Pro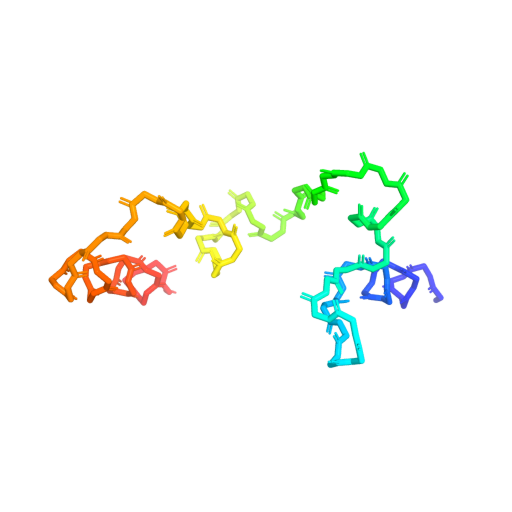tein AF-A0A5N5KQ23-F1 (afdb_monomer)

Solvent-accessible surface area (backbone atoms only — not comparable to full-atom values): 4143 Å² total; per-residue (Å²): 114,72,67,59,57,50,52,61,32,69,39,68,37,87,92,76,71,44,25,60,43,28,76,76,69,77,48,77,84,88,50,77,65,59,74,81,34,72,46,84,84,73,53,68,64,93,77,54,89,48,70,66,52,48,51,51,58,51,46,58,39,60,75,65,110

Secondary structure (DSSP, 8-state):
-HHHHHHHHHSPPTTTSS-HHHHHHSSPPPPTHHHHS--GGGS-GGG--SHHHHHHHHHHHHHT-

pLDDT: mean 87.65, std 6.68, range [54.31, 95.88]

Foldseek 3Di:
DVVVVVCQQQDQDPVVRHGVVCVVPVDHDQDPVVVQAVDPVNDPPVPDDDPVSVVVSVVRRVVSD

Mean predicted aligned error: 5.3 Å

Radius of gyration: 13.72 Å; Cα contacts (8 Å, |Δi|>4): 42; chains: 1; bounding box: 22×30×33 Å

Nearest PDB structures (foldseek):
  6rny-assembly1_L  TM=8.168E-01  e=1.144E+00  Human spumaretrovirus
  3s3n-assembly1_B-2  TM=5.704E-01  e=3.854E-01  Human spumaretrovirus
  3s3o-assembly1_B-2  TM=5.402E-01  e=4.126E-01  Human spumaretrovirus

Structure (mmCIF, N/CA/C/O backbone):
data_AF-A0A5N5KQ23-F1
#
_entry.id   AF-A0A5N5KQ23-F1
#
loop_
_atom_site.group_PDB
_atom_site.id
_atom_site.type_symbol
_atom_site.label_atom_id
_atom_site.label_alt_id
_atom_site.label_comp_id
_atom_site.label_asym_id
_atom_site.label_entity_id
_atom_site.label_seq_id
_atom_site.pdbx_PDB_ins_code
_atom_site.Cartn_x
_atom_site.Cartn_y
_atom_site.Cartn_z
_atom_site.occupancy
_atom_site.B_iso_or_equiv
_atom_site.auth_seq_id
_atom_site.auth_comp_id
_atom_site.auth_asym_id
_atom_site.auth_atom_id
_atom_site.pdbx_PDB_model_num
ATOM 1 N N . LEU A 1 1 ? 10.646 -15.514 -11.208 1.00 75.56 1 LEU A N 1
ATOM 2 C CA . LEU A 1 1 ? 10.360 -14.387 -12.134 1.00 75.56 1 LEU A CA 1
ATOM 3 C C . LEU A 1 1 ? 8.981 -13.732 -11.939 1.00 75.56 1 LEU A C 1
ATOM 5 O O . LEU A 1 1 ? 8.965 -12.510 -11.859 1.00 75.56 1 LEU A O 1
ATOM 9 N N . PRO A 1 2 ? 7.844 -14.454 -11.832 1.00 85.00 2 PRO A N 1
ATOM 10 C CA . PRO A 1 2 ? 6.504 -13.834 -11.798 1.00 85.00 2 PRO A CA 1
ATOM 11 C C . PRO A 1 2 ? 6.290 -12.800 -10.681 1.00 85.00 2 PRO A C 1
ATOM 13 O O . PRO A 1 2 ? 5.740 -11.728 -10.919 1.00 85.00 2 PRO A O 1
ATOM 16 N N . PHE A 1 3 ? 6.801 -13.083 -9.481 1.00 84.12 3 PHE A N 1
ATOM 17 C CA . PHE A 1 3 ? 6.697 -12.188 -8.325 1.00 84.12 3 PHE A CA 1
ATOM 18 C C . PHE A 1 3 ? 7.360 -10.821 -8.560 1.00 84.12 3 PHE A C 1
ATOM 20 O O . PHE A 1 3 ? 6.809 -9.790 -8.185 1.00 84.12 3 PHE A O 1
ATOM 27 N N . VAL A 1 4 ? 8.499 -10.793 -9.259 1.00 89.94 4 VAL A N 1
ATOM 28 C CA . VAL A 1 4 ? 9.226 -9.550 -9.562 1.00 89.94 4 VAL A CA 1
ATOM 29 C C . VAL A 1 4 ? 8.383 -8.632 -10.447 1.00 89.94 4 VAL A C 1
ATOM 31 O O . VAL A 1 4 ? 8.363 -7.424 -10.234 1.00 89.94 4 VAL A O 1
ATOM 34 N N . PHE A 1 5 ? 7.640 -9.187 -11.410 1.00 89.44 5 PHE A N 1
ATOM 35 C CA . PHE A 1 5 ? 6.758 -8.390 -12.262 1.00 89.44 5 PHE A CA 1
ATOM 36 C C . PHE A 1 5 ? 5.587 -7.784 -11.497 1.00 89.44 5 PHE A C 1
ATOM 38 O O . PHE A 1 5 ? 5.234 -6.636 -11.762 1.00 89.44 5 PHE A O 1
ATOM 45 N N . ILE A 1 6 ? 5.011 -8.531 -10.554 1.00 88.56 6 ILE A N 1
ATOM 46 C CA . ILE A 1 6 ? 3.933 -8.033 -9.695 1.00 88.56 6 ILE A CA 1
ATOM 47 C C . ILE A 1 6 ? 4.457 -6.859 -8.873 1.00 88.56 6 ILE A C 1
ATOM 49 O O . ILE A 1 6 ? 3.952 -5.752 -9.028 1.00 88.56 6 ILE A O 1
ATOM 53 N N . VAL A 1 7 ? 5.539 -7.064 -8.115 1.00 89.00 7 VAL A N 1
ATOM 54 C CA . VAL A 1 7 ? 6.149 -6.012 -7.287 1.00 89.00 7 VAL A CA 1
ATOM 55 C C . VAL A 1 7 ? 6.517 -4.793 -8.127 1.00 89.00 7 VAL A C 1
ATOM 57 O O . VAL A 1 7 ? 6.214 -3.666 -7.743 1.00 89.00 7 VAL A O 1
ATOM 60 N N . ASN A 1 8 ? 7.110 -4.996 -9.304 1.00 92.12 8 ASN A N 1
ATOM 61 C CA . ASN A 1 8 ? 7.482 -3.893 -10.179 1.00 92.12 8 ASN A CA 1
ATOM 62 C C . ASN A 1 8 ? 6.264 -3.069 -10.628 1.00 92.12 8 ASN A C 1
ATOM 64 O O . ASN A 1 8 ? 6.362 -1.850 -10.714 1.00 92.12 8 ASN A O 1
ATOM 68 N N . ARG A 1 9 ? 5.122 -3.715 -10.900 1.00 91.06 9 ARG A N 1
ATOM 69 C CA . ARG A 1 9 ? 3.887 -3.061 -11.369 1.00 91.06 9 ARG A CA 1
ATOM 70 C C . ARG A 1 9 ? 3.071 -2.414 -10.254 1.00 91.06 9 ARG A C 1
ATOM 72 O O . ARG A 1 9 ? 2.348 -1.464 -10.542 1.00 91.06 9 ARG A O 1
ATOM 79 N N . THR A 1 10 ? 3.176 -2.908 -9.024 1.00 90.56 10 THR A N 1
ATOM 80 C CA . THR A 1 10 ? 2.338 -2.486 -7.888 1.00 90.56 10 THR A CA 1
ATOM 81 C C . THR A 1 10 ? 3.082 -1.615 -6.874 1.00 90.56 10 THR A C 1
ATOM 83 O O . THR A 1 10 ? 2.484 -1.168 -5.900 1.00 90.56 10 THR A O 1
ATOM 86 N N . THR A 1 11 ? 4.371 -1.341 -7.092 1.00 89.88 11 THR A N 1
ATOM 87 C CA . THR A 1 11 ? 5.170 -0.454 -6.233 1.00 89.88 11 THR A CA 1
ATOM 88 C C . THR A 1 11 ? 5.157 0.974 -6.767 1.00 89.88 11 THR A C 1
ATOM 90 O O . THR A 1 11 ? 5.366 1.210 -7.960 1.00 89.88 11 THR A O 1
ATOM 93 N N . ILE A 1 12 ? 4.928 1.937 -5.871 1.00 90.50 12 ILE A N 1
ATOM 94 C CA . ILE A 1 12 ? 4.977 3.364 -6.198 1.00 90.50 12 ILE A CA 1
ATOM 95 C C . ILE A 1 12 ? 6.412 3.751 -6.554 1.00 90.50 12 ILE A C 1
ATOM 97 O O . ILE A 1 12 ? 7.349 3.422 -5.826 1.00 90.50 12 ILE A O 1
ATOM 101 N N . ARG A 1 13 ? 6.596 4.484 -7.655 1.00 91.12 13 ARG A N 1
ATOM 102 C CA . ARG A 1 13 ? 7.911 5.023 -8.022 1.00 91.12 13 ARG A CA 1
ATOM 103 C C . ARG A 1 13 ? 8.040 6.486 -7.645 1.00 91.12 13 ARG A C 1
ATOM 105 O O . ARG A 1 13 ? 7.120 7.265 -7.850 1.00 91.12 13 ARG A O 1
ATOM 112 N N . VAL A 1 14 ? 9.222 6.879 -7.177 1.00 92.31 14 VAL A N 1
ATOM 113 C CA . VAL A 1 14 ? 9.509 8.265 -6.767 1.00 92.31 14 VAL A CA 1
ATOM 114 C C . VAL A 1 14 ? 9.353 9.253 -7.928 1.00 92.31 14 VAL A C 1
ATOM 116 O O . VAL A 1 14 ? 8.858 10.357 -7.724 1.00 92.31 14 VAL A O 1
ATOM 119 N N . SER A 1 15 ? 9.722 8.848 -9.147 1.00 94.25 15 SER A N 1
ATOM 120 C CA . SER A 1 15 ? 9.716 9.717 -10.330 1.00 94.25 15 SER A CA 1
ATOM 121 C C . SER A 1 15 ? 8.328 10.213 -10.735 1.00 94.25 15 SER A C 1
ATOM 123 O O . SER A 1 15 ? 8.208 11.346 -11.182 1.00 94.25 15 SER A O 1
ATOM 125 N N . TYR A 1 16 ? 7.285 9.397 -10.572 1.00 90.31 16 TYR A N 1
ATOM 126 C CA . TYR A 1 16 ? 5.916 9.765 -10.956 1.00 90.31 16 TYR A CA 1
ATOM 127 C C . TYR A 1 16 ? 4.887 9.582 -9.838 1.00 90.31 16 TYR A C 1
ATOM 129 O O . TYR A 1 16 ? 3.717 9.838 -10.062 1.00 90.31 16 TYR A O 1
ATOM 137 N N . ARG A 1 17 ? 5.295 9.170 -8.632 1.00 90.00 17 ARG A N 1
ATOM 138 C CA . ARG A 1 17 ? 4.471 9.042 -7.410 1.00 90.00 17 ARG A CA 1
ATOM 139 C C . ARG A 1 17 ? 3.253 8.111 -7.488 1.00 90.00 17 ARG A C 1
ATOM 141 O O . ARG A 1 17 ? 2.514 8.010 -6.516 1.00 90.00 17 ARG A O 1
ATOM 148 N N . PHE A 1 18 ? 3.099 7.367 -8.578 1.00 90.75 18 PHE A N 1
ATOM 149 C CA . PHE A 1 18 ? 2.058 6.352 -8.765 1.00 90.75 18 PHE A CA 1
ATOM 150 C C . PHE A 1 18 ? 2.674 4.964 -8.974 1.00 90.75 18 PHE A C 1
ATOM 152 O O . PHE A 1 18 ? 3.897 4.817 -9.072 1.00 90.75 18 PHE A O 1
ATOM 159 N N . THR A 1 19 ? 1.841 3.926 -9.041 1.00 92.12 19 THR A N 1
ATOM 160 C CA . THR A 1 19 ? 2.260 2.597 -9.509 1.00 92.12 19 THR A CA 1
ATOM 161 C C . THR A 1 19 ? 2.209 2.544 -11.041 1.00 92.12 19 THR A C 1
ATOM 163 O O . THR A 1 19 ? 1.355 3.201 -11.640 1.00 92.12 19 THR A O 1
ATOM 166 N N . PRO A 1 20 ? 3.090 1.784 -11.727 1.00 94.56 20 PRO A N 1
ATOM 167 C CA . PRO A 1 20 ? 2.935 1.585 -13.170 1.00 94.56 20 PRO A CA 1
ATOM 168 C C . PRO A 1 20 ? 1.553 1.044 -13.552 1.00 94.56 20 PRO A C 1
ATOM 170 O O . PRO A 1 20 ? 1.041 1.388 -14.609 1.00 94.56 20 PRO A O 1
ATOM 173 N N . PHE A 1 21 ? 0.949 0.207 -12.702 1.00 94.00 21 PHE A N 1
ATOM 174 C CA . PHE A 1 21 ? -0.394 -0.311 -12.938 1.00 94.00 21 PHE A CA 1
ATOM 175 C C . PHE A 1 21 ? -1.439 0.814 -12.952 1.00 94.00 21 PHE A C 1
ATOM 177 O O . PHE A 1 21 ? -2.223 0.898 -13.895 1.00 94.00 21 PHE A O 1
ATOM 184 N N . TYR A 1 22 ? -1.406 1.714 -11.964 1.00 93.50 22 TYR A N 1
ATOM 185 C CA . TYR A 1 22 ? -2.315 2.858 -11.896 1.00 93.50 22 TYR A CA 1
ATOM 186 C C . TYR A 1 22 ? -2.220 3.747 -13.139 1.00 93.50 22 TYR A C 1
ATOM 188 O O . TYR A 1 22 ? -3.240 4.173 -13.666 1.00 93.50 22 TYR A O 1
ATOM 196 N N . LEU A 1 23 ? -1.014 3.975 -13.667 1.00 94.50 23 LEU A N 1
ATOM 197 C CA . LEU A 1 23 ? -0.844 4.784 -14.879 1.00 94.50 23 LEU A CA 1
ATOM 198 C C . LEU A 1 23 ? -1.494 4.164 -16.124 1.00 94.50 23 LEU A C 1
ATOM 200 O O . LEU A 1 23 ? -1.902 4.896 -17.018 1.00 94.50 23 LEU A O 1
ATOM 204 N N . VAL A 1 24 ? -1.572 2.833 -16.198 1.00 95.69 24 VAL A N 1
ATOM 205 C CA . VAL A 1 24 ? -2.160 2.132 -17.349 1.00 95.69 24 VAL A CA 1
ATOM 206 C C . VAL A 1 24 ? -3.676 2.008 -17.215 1.00 95.69 24 VAL A C 1
ATOM 208 O O . VAL A 1 24 ? -4.386 2.151 -18.206 1.00 95.69 24 VAL A O 1
ATOM 211 N N . TYR A 1 25 ? -4.174 1.733 -16.009 1.00 94.69 25 TYR A N 1
ATOM 212 C CA . TYR A 1 25 ? -5.573 1.347 -15.802 1.00 94.69 25 TYR A CA 1
ATOM 213 C C . TYR A 1 25 ? -6.413 2.380 -15.041 1.00 94.69 25 TYR A C 1
ATOM 215 O O . TYR A 1 25 ? -7.631 2.249 -14.984 1.00 94.69 25 TYR A O 1
ATOM 223 N N . GLY A 1 26 ? -5.795 3.399 -14.444 1.00 92.50 26 GLY A N 1
ATOM 224 C CA . GLY A 1 26 ? -6.479 4.434 -13.660 1.00 92.50 26 GLY A CA 1
ATOM 225 C C . GLY A 1 26 ? -6.937 3.992 -12.266 1.00 92.50 26 GLY A C 1
ATOM 226 O O . GLY A 1 26 ? -7.556 4.777 -11.550 1.00 92.50 26 GLY A O 1
ATOM 227 N N . TYR A 1 27 ? -6.636 2.758 -11.857 1.00 89.50 27 TYR A N 1
ATOM 228 C CA . TYR A 1 27 ? -6.906 2.236 -10.518 1.00 89.50 27 TYR A CA 1
ATOM 229 C C . TYR A 1 27 ? -5.753 1.354 -10.040 1.00 89.50 27 TYR A C 1
ATOM 231 O O . TYR A 1 27 ? -4.954 0.866 -10.835 1.00 89.50 27 TYR A O 1
ATOM 239 N N . ASP A 1 28 ? -5.662 1.153 -8.730 1.00 87.56 28 ASP A N 1
ATOM 240 C CA . ASP A 1 28 ? -4.681 0.272 -8.105 1.00 87.56 28 ASP A CA 1
ATOM 241 C C . ASP A 1 28 ? -5.310 -1.107 -7.824 1.00 87.56 28 ASP A C 1
ATOM 243 O O . ASP A 1 28 ? -6.454 -1.172 -7.367 1.00 87.56 28 ASP A O 1
ATOM 247 N N . PRO A 1 29 ? -4.609 -2.224 -8.091 1.00 88.50 29 PRO A N 1
ATOM 248 C CA . PRO A 1 29 ? -5.156 -3.549 -7.845 1.00 88.50 29 PRO A CA 1
ATOM 249 C C . PRO A 1 29 ? -5.119 -3.868 -6.348 1.00 88.50 29 PRO A C 1
ATOM 251 O O . PRO A 1 29 ? -4.172 -3.481 -5.656 1.00 88.50 29 PRO A O 1
ATOM 254 N N . VAL A 1 30 ? -6.112 -4.635 -5.886 1.00 86.81 30 VAL A N 1
ATOM 255 C CA . VAL A 1 30 ? -6.124 -5.204 -4.532 1.00 86.81 30 VAL A CA 1
ATOM 256 C C . VAL A 1 30 ? -5.165 -6.390 -4.486 1.00 86.81 30 VAL A C 1
ATOM 258 O O . VAL A 1 30 ? -5.346 -7.371 -5.215 1.00 86.81 30 VAL A O 1
ATOM 261 N N . LEU A 1 31 ? -4.134 -6.310 -3.649 1.00 87.31 31 LEU A N 1
ATOM 262 C CA . LEU A 1 31 ? -3.149 -7.379 -3.495 1.00 87.31 31 LEU A CA 1
ATOM 263 C C . LEU A 1 31 ? -3.652 -8.443 -2.506 1.00 87.31 31 LEU A C 1
ATOM 265 O O . LEU A 1 31 ? -4.415 -8.122 -1.596 1.00 87.31 31 LEU A O 1
ATOM 269 N N . PRO A 1 32 ? -3.201 -9.708 -2.620 1.00 85.44 32 PRO A N 1
ATOM 270 C CA . PRO A 1 32 ? -3.603 -10.767 -1.692 1.00 85.44 32 PRO A CA 1
ATOM 271 C C . PRO A 1 32 ? -3.362 -10.415 -0.219 1.00 85.44 32 PRO A C 1
ATOM 273 O O . PRO A 1 32 ? -4.228 -10.658 0.609 1.00 85.44 32 PRO A O 1
ATOM 276 N N . ILE A 1 33 ? -2.237 -9.760 0.089 1.00 83.00 33 ILE A N 1
ATOM 277 C CA . ILE A 1 33 ? -1.910 -9.326 1.454 1.00 83.00 33 ILE A CA 1
ATOM 278 C C . ILE A 1 33 ? -2.901 -8.291 2.004 1.00 83.00 33 ILE A C 1
ATOM 280 O O . ILE A 1 33 ? -3.150 -8.263 3.201 1.00 83.00 33 ILE A O 1
ATOM 284 N N . GLU A 1 34 ? -3.521 -7.488 1.138 1.00 85.50 34 GLU A N 1
ATOM 285 C CA . GLU A 1 34 ? -4.509 -6.473 1.531 1.00 85.50 34 GLU A CA 1
ATOM 286 C C . GLU A 1 34 ? -5.869 -7.097 1.883 1.00 85.50 34 GLU A C 1
ATOM 288 O O . GLU A 1 34 ? -6.746 -6.402 2.391 1.00 85.50 34 GLU A O 1
ATOM 293 N N . LYS A 1 35 ? -6.059 -8.399 1.613 1.00 83.44 35 LYS A N 1
ATOM 294 C CA . LYS A 1 35 ? -7.233 -9.158 2.069 1.00 83.44 35 LYS A CA 1
ATOM 295 C C . LYS A 1 35 ? -7.105 -9.620 3.516 1.00 83.44 35 LYS A C 1
ATOM 297 O O . LYS A 1 35 ? -8.118 -9.767 4.187 1.00 83.44 35 LYS A O 1
ATOM 302 N N . GLU A 1 36 ? -5.882 -9.896 3.953 1.00 83.56 36 GLU A N 1
ATOM 303 C CA . GLU A 1 36 ? -5.593 -10.435 5.285 1.00 83.56 36 GLU A CA 1
ATOM 304 C C . GLU A 1 36 ? -5.1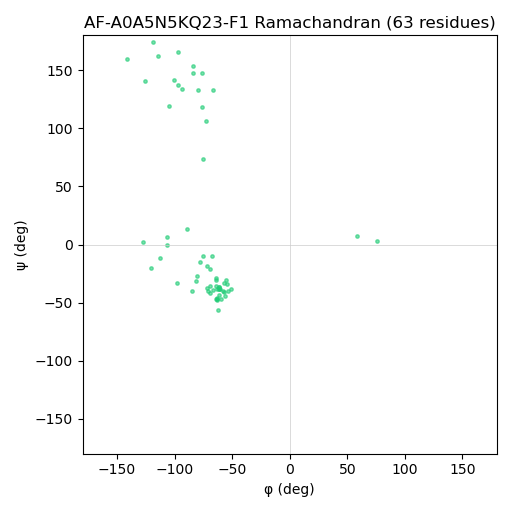83 -9.329 6.261 1.00 83.56 36 GLU A C 1
ATOM 306 O O . GLU A 1 36 ? -5.522 -9.394 7.437 1.00 83.56 36 GLU A O 1
ATOM 311 N N . PHE A 1 37 ? -4.506 -8.290 5.765 1.00 82.88 37 PHE A N 1
ATOM 312 C CA . PHE A 1 37 ? -3.970 -7.203 6.574 1.00 82.88 37 PHE A CA 1
ATOM 313 C C . PHE A 1 37 ? -4.452 -5.848 6.068 1.00 82.88 37 PHE A C 1
ATOM 315 O O . PHE A 1 37 ? -4.473 -5.575 4.863 1.00 82.88 37 PHE A O 1
ATOM 322 N N . LEU A 1 38 ? -4.761 -4.945 7.000 1.00 82.62 38 LEU A N 1
ATOM 323 C CA . LEU A 1 38 ? -4.961 -3.543 6.662 1.00 82.62 38 LEU A CA 1
ATOM 324 C C . LEU A 1 38 ? -3.605 -2.906 6.354 1.00 82.62 38 LEU A C 1
ATOM 326 O O . LEU A 1 38 ? -2.806 -2.632 7.247 1.00 82.62 38 LEU A O 1
ATOM 330 N N . VAL A 1 39 ? -3.343 -2.653 5.075 1.00 82.31 39 VAL A N 1
ATOM 331 C CA . VAL A 1 39 ? -2.122 -1.970 4.643 1.00 82.31 39 VAL A CA 1
ATOM 332 C C . VAL A 1 39 ? -2.370 -0.481 4.430 1.00 82.31 39 VAL A C 1
ATOM 334 O O . VAL A 1 39 ? -3.500 -0.026 4.264 1.00 82.31 39 VAL A O 1
ATOM 337 N N . TRP A 1 40 ? -1.284 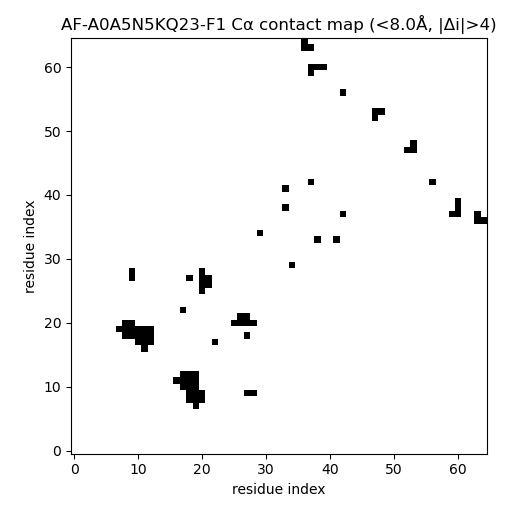0.287 4.331 1.00 81.19 40 TRP A N 1
ATOM 338 C CA . TRP A 1 40 ? -1.329 1.727 4.061 1.00 81.19 40 TRP A CA 1
ATOM 339 C C . TRP A 1 40 ? -2.181 2.097 2.836 1.00 81.19 40 TRP A C 1
ATOM 341 O O . TRP A 1 40 ? -2.900 3.090 2.848 1.00 81.19 40 TRP A O 1
ATOM 351 N N . ARG A 1 41 ? -2.133 1.289 1.773 1.00 80.00 41 ARG A N 1
ATOM 352 C CA . ARG A 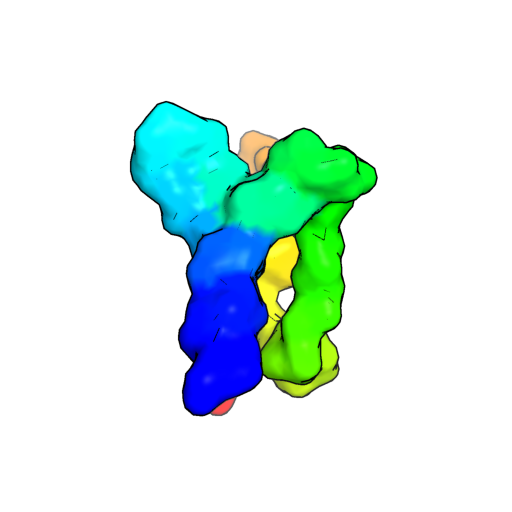1 41 ? -2.921 1.493 0.546 1.00 80.00 41 ARG A CA 1
ATOM 353 C C . ARG A 1 41 ? -4.425 1.257 0.728 1.00 80.00 41 ARG A C 1
ATOM 355 O O . ARG A 1 41 ? -5.200 1.790 -0.057 1.00 80.00 41 ARG A O 1
ATOM 362 N N . SER A 1 42 ? -4.837 0.511 1.752 1.00 81.25 42 SER A N 1
ATOM 363 C CA . SER A 1 42 ? -6.248 0.209 2.027 1.00 81.25 42 SER A CA 1
ATOM 364 C C . SER A 1 42 ? -6.991 1.377 2.682 1.00 81.25 42 SER A C 1
ATOM 366 O O . SER A 1 42 ? -8.220 1.385 2.724 1.00 81.25 42 SER A O 1
ATOM 368 N N . ILE A 1 43 ? -6.271 2.376 3.202 1.00 84.69 43 ILE A N 1
ATOM 369 C CA . ILE A 1 43 ? -6.882 3.553 3.817 1.00 84.69 43 ILE A CA 1
ATOM 370 C C . ILE A 1 43 ? -7.341 4.529 2.735 1.00 84.69 43 ILE A C 1
ATOM 372 O O . ILE A 1 43 ? -6.599 4.901 1.827 1.00 84.69 43 ILE A O 1
ATOM 376 N N . SER A 1 44 ? -8.576 5.009 2.876 1.00 83.81 44 SER A N 1
ATOM 377 C CA . SER A 1 44 ? -9.122 6.083 2.046 1.00 83.81 44 SER A CA 1
ATOM 378 C C .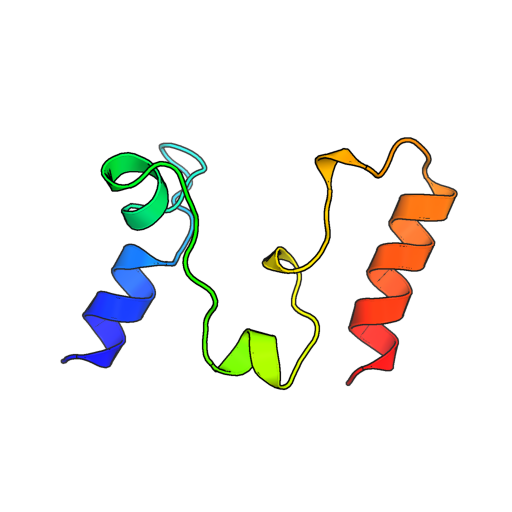 SER A 1 44 ? -8.553 7.444 2.464 1.00 83.81 44 SER A C 1
ATOM 380 O O . SER A 1 44 ? -9.263 8.249 3.059 1.00 83.81 44 SER A O 1
ATOM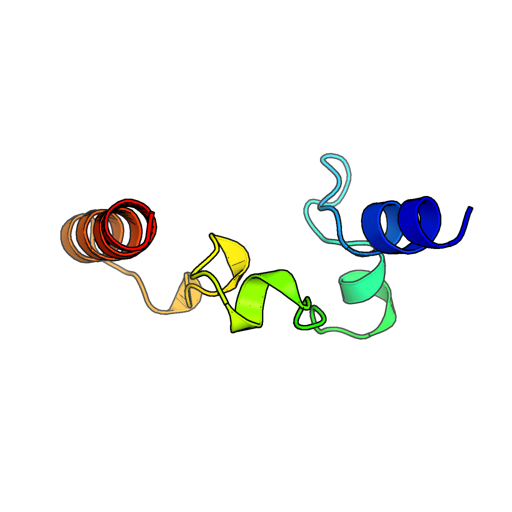 382 N N . TRP A 1 45 ? -7.287 7.718 2.138 1.00 83.19 45 TRP A N 1
ATOM 383 C CA . TRP A 1 45 ? -6.595 8.962 2.525 1.00 83.19 45 TRP A CA 1
ATOM 384 C C . TRP A 1 45 ? -7.328 10.236 2.093 1.00 83.19 45 TRP A C 1
ATOM 386 O O . TRP A 1 45 ? -7.294 11.233 2.799 1.00 83.19 45 TRP A O 1
ATOM 396 N N . ASN A 1 46 ? -8.065 10.181 0.982 1.00 85.19 46 ASN A N 1
ATOM 397 C CA . ASN A 1 46 ? -8.864 11.304 0.480 1.00 85.19 46 ASN A CA 1
ATOM 398 C C . ASN A 1 46 ? -10.062 11.670 1.375 1.00 85.19 46 ASN A C 1
ATOM 400 O O . ASN A 1 46 ? -10.723 12.668 1.107 1.00 85.19 46 ASN A O 1
ATOM 404 N N . LYS A 1 47 ? -10.378 10.843 2.378 1.00 88.25 47 LYS A N 1
ATOM 405 C CA . LYS A 1 47 ? -11.463 11.052 3.345 1.00 88.25 47 LYS A CA 1
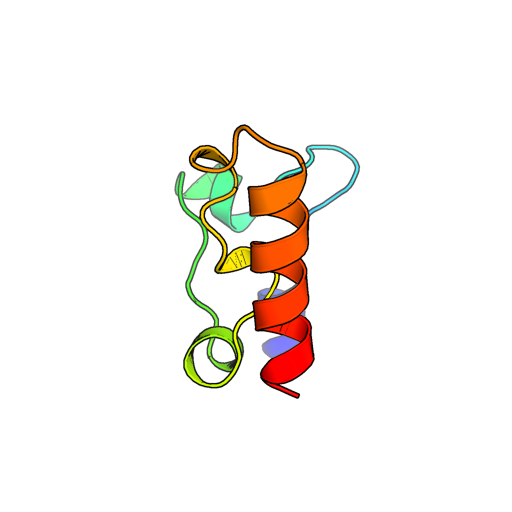ATOM 406 C C . LYS A 1 47 ? -10.951 11.445 4.736 1.00 88.25 47 LYS A C 1
ATOM 408 O O . LYS A 1 47 ? -11.747 11.469 5.664 1.00 88.25 47 LYS A O 1
ATOM 413 N N . ILE A 1 48 ? -9.646 11.681 4.879 1.00 89.75 48 ILE A N 1
ATOM 414 C CA . ILE A 1 48 ? -9.007 12.093 6.131 1.00 89.75 48 ILE A CA 1
ATOM 415 C C . ILE A 1 48 ? -8.684 13.577 6.012 1.00 89.75 48 ILE A C 1
ATOM 417 O O . ILE A 1 48 ? -7.918 13.980 5.135 1.00 89.75 48 ILE A O 1
ATOM 421 N N . TYR A 1 49 ? -9.267 14.380 6.892 1.00 93.56 49 TYR A N 1
ATOM 422 C CA . TYR A 1 49 ? -9.156 15.836 6.870 1.00 93.56 49 TYR A CA 1
ATOM 423 C C . TYR A 1 49 ? -8.538 16.399 8.150 1.00 93.56 49 TYR A C 1
ATOM 425 O O . TYR A 1 49 ? -8.022 17.517 8.126 1.00 93.56 49 TYR A O 1
ATOM 433 N N . THR A 1 50 ? -8.553 15.639 9.248 1.00 95.56 50 THR A N 1
ATOM 434 C CA . THR A 1 50 ? -7.993 16.062 10.539 1.00 95.56 50 THR A CA 1
ATOM 435 C C . THR A 1 50 ? -6.786 15.223 10.958 1.00 95.56 50 THR A C 1
ATOM 437 O O . THR A 1 50 ? -6.526 14.129 10.445 1.00 95.56 50 THR A O 1
ATOM 440 N N . ILE A 1 51 ? -6.006 15.757 11.899 1.00 93.81 51 ILE A N 1
ATOM 441 C CA . ILE A 1 51 ? -4.839 15.061 12.454 1.00 93.81 51 ILE A CA 1
ATOM 442 C C . ILE A 1 51 ? -5.298 13.872 13.304 1.00 93.81 51 ILE A C 1
ATOM 444 O O . ILE A 1 51 ? -4.661 12.822 13.288 1.00 93.81 51 ILE A O 1
ATOM 448 N N . GLU A 1 52 ? -6.417 14.009 14.005 1.00 95.88 52 GLU A N 1
ATOM 449 C CA . GLU A 1 52 ? -7.015 1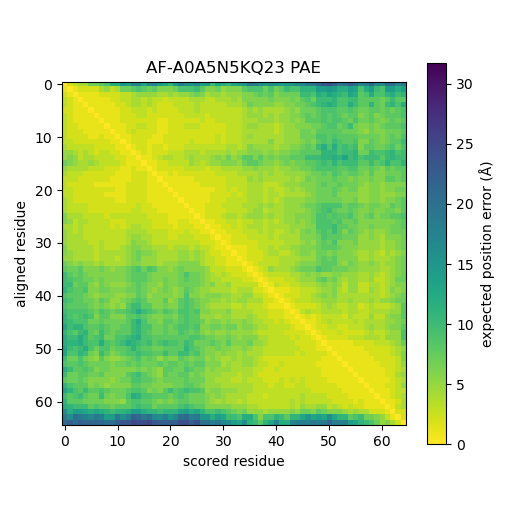2.969 14.834 1.00 95.88 52 GLU A CA 1
ATOM 450 C C . GLU A 1 52 ? -7.435 11.766 13.980 1.00 95.88 52 GLU A C 1
ATOM 452 O O . GLU A 1 52 ? -7.065 10.635 14.294 1.00 95.88 52 GLU A O 1
ATOM 457 N N . GLU A 1 53 ? -8.105 12.010 12.848 1.00 92.75 53 GLU A N 1
ATOM 458 C CA . GLU A 1 53 ? -8.467 10.971 11.874 1.00 92.75 53 GLU A CA 1
ATOM 459 C C . GLU A 1 53 ? -7.225 10.291 11.285 1.00 92.75 53 GLU A C 1
ATOM 461 O O . GLU A 1 53 ? -7.203 9.073 11.093 1.00 92.75 53 GLU A O 1
ATOM 466 N N . LEU A 1 54 ? -6.162 11.061 11.022 1.00 91.44 54 LEU A N 1
ATOM 467 C CA . LEU A 1 54 ? -4.894 10.514 10.547 1.00 91.44 54 LEU A CA 1
ATOM 468 C C . LEU A 1 54 ? -4.272 9.574 11.587 1.00 91.44 54 LEU A C 1
ATOM 470 O O . LEU A 1 54 ? -3.810 8.487 11.237 1.00 91.44 54 LEU A O 1
ATOM 474 N N . ILE A 1 55 ? -4.233 9.992 12.853 1.00 93.00 55 ILE A N 1
ATOM 475 C CA . ILE A 1 55 ? -3.679 9.195 13.949 1.00 93.00 55 ILE A CA 1
ATOM 476 C C . ILE A 1 55 ? -4.505 7.924 14.136 1.00 93.00 55 ILE A C 1
ATOM 478 O O . ILE A 1 55 ? -3.929 6.840 14.185 1.00 93.00 55 ILE A O 1
ATOM 482 N N . GLU A 1 56 ? -5.833 8.030 14.160 1.00 92.06 56 GLU A N 1
ATOM 483 C CA . GLU A 1 56 ? -6.729 6.881 14.289 1.00 92.06 56 GLU A CA 1
ATOM 484 C C . GLU A 1 56 ? -6.531 5.880 13.144 1.00 92.06 56 GLU A C 1
ATOM 486 O O . GLU A 1 56 ? -6.370 4.680 13.373 1.00 92.06 56 GLU A O 1
ATOM 491 N N . ALA A 1 57 ? -6.470 6.363 11.902 1.00 89.50 57 ALA A N 1
ATOM 492 C CA . ALA A 1 57 ? -6.252 5.512 10.741 1.00 89.50 57 ALA A CA 1
ATOM 493 C C . ALA A 1 57 ? -4.895 4.786 10.809 1.00 89.50 57 ALA A C 1
ATOM 495 O O . ALA A 1 57 ? -4.797 3.614 10.439 1.00 89.50 57 ALA A O 1
ATOM 496 N N . ARG A 1 58 ? -3.852 5.445 11.335 1.00 88.00 58 ARG A N 1
ATOM 497 C CA . ARG A 1 58 ? -2.539 4.819 11.566 1.00 88.00 58 ARG A CA 1
ATOM 498 C C . ARG A 1 58 ? -2.565 3.806 12.708 1.00 88.00 58 ARG A C 1
ATOM 500 O O . ARG A 1 58 ? -1.950 2.754 12.557 1.00 88.00 58 ARG A O 1
ATOM 507 N N . LEU A 1 59 ? -3.271 4.085 13.804 1.00 90.31 59 LEU A N 1
ATOM 508 C CA . LEU A 1 59 ? -3.429 3.146 14.921 1.00 90.31 59 LEU A CA 1
ATOM 509 C C . LEU A 1 59 ? -4.123 1.860 14.468 1.00 90.31 59 LEU A C 1
ATOM 511 O O . LEU A 1 59 ? -3.616 0.778 14.736 1.00 90.31 59 LEU A O 1
ATOM 515 N N . ARG A 1 60 ? -5.179 1.963 13.653 1.00 86.00 60 ARG A N 1
ATOM 516 C CA . ARG A 1 60 ? -5.872 0.791 13.086 1.00 86.00 60 ARG A CA 1
ATOM 517 C C . ARG A 1 60 ? -4.960 -0.134 12.273 1.00 86.00 60 ARG A C 1
ATOM 519 O O . ARG A 1 60 ? -5.186 -1.338 12.258 1.00 86.00 60 ARG A O 1
ATOM 526 N N . ILE A 1 61 ? -3.946 0.406 11.587 1.00 85.75 61 ILE A N 1
ATOM 527 C CA . ILE A 1 61 ? -2.937 -0.421 10.898 1.00 85.75 61 ILE A CA 1
ATOM 528 C C . ILE A 1 61 ? -2.044 -1.143 11.911 1.00 85.75 61 ILE A C 1
ATOM 530 O O . ILE A 1 61 ? -1.686 -2.298 11.697 1.00 85.75 61 ILE A O 1
ATOM 534 N N . LEU A 1 62 ? -1.643 -0.457 12.982 1.00 84.50 62 LEU A N 1
ATOM 535 C CA . LEU A 1 62 ? -0.728 -1.002 13.986 1.00 84.50 62 LEU A CA 1
ATOM 536 C C . LEU A 1 62 ? -1.388 -2.072 14.862 1.00 84.50 62 LEU A C 1
ATOM 538 O O . LEU A 1 62 ? -0.728 -3.059 15.171 1.00 84.50 62 LEU A O 1
ATOM 542 N N . ASP A 1 63 ? -2.664 -1.896 15.205 1.00 82.62 63 ASP A N 1
ATOM 543 C CA . ASP A 1 63 ? -3.438 -2.828 16.035 1.00 82.62 63 ASP A CA 1
ATOM 544 C C . ASP A 1 63 ? -3.795 -4.134 15.306 1.00 82.62 63 ASP A C 1
ATOM 546 O O . ASP A 1 63 ? -4.123 -5.125 15.948 1.00 82.62 63 ASP A O 1
ATOM 550 N N . MET A 1 64 ? -3.722 -4.156 13.969 1.00 66.56 64 MET A N 1
ATOM 551 C CA . MET A 1 64 ? -3.919 -5.363 13.151 1.00 66.56 64 MET A CA 1
ATOM 552 C C . MET A 1 64 ? -2.624 -6.165 12.899 1.00 66.56 64 MET A C 1
ATOM 554 O O . MET A 1 64 ? -2.608 -7.026 12.016 1.00 66.56 64 MET A O 1
ATOM 558 N N .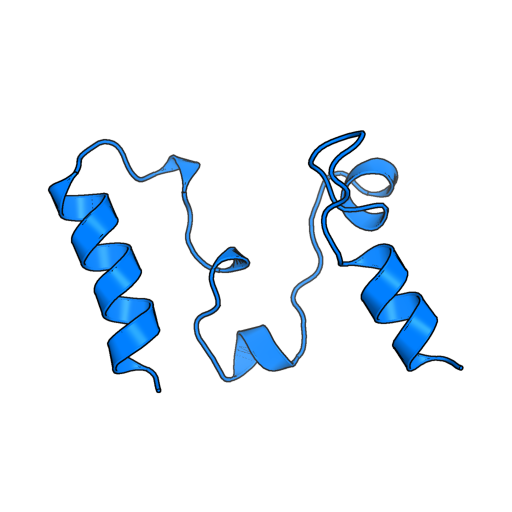 ARG A 1 65 ? -1.537 -5.886 13.635 1.00 54.31 65 ARG A N 1
ATOM 559 C CA . ARG A 1 65 ? -0.346 -6.759 13.686 1.00 54.31 65 ARG A CA 1
ATOM 560 C C . ARG A 1 65 ? -0.573 -7.972 14.576 1.00 54.31 65 ARG A C 1
ATOM 562 O O . ARG A 1 65 ? 0.044 -9.007 14.242 1.00 54.31 65 ARG A O 1
#

Sequence (65 aa):
LPFVFIVNRTTIRVSYRFTPFYLVYGYDPVLPIEKEFLVWRSISWNKIYTIEELIEARLRILDMR